Protein AF-A0A948I4Q1-F1 (afdb_monomer)

Nearest PDB structures (foldseek):
  7z19-assembly1_H  TM=9.719E-01  e=1.409E-06  Escherichia coli
  7z16-assembly1_D  TM=9.516E-01  e=1.718E-06  Escherichia coli
  7qh8-assembly1_A-2  TM=3.582E-0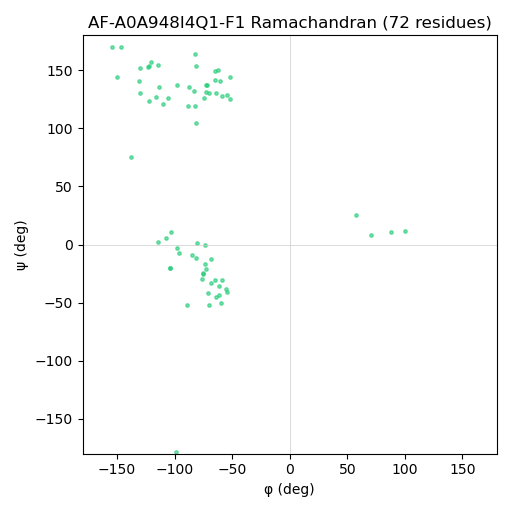1  e=4.407E+00  Mycobacterium tuberculosis H37Rv
  1px8-assembly1_A  TM=2.875E-01  e=7.995E+00  Thermoanaerobacterium saccharolyticum

Sequence (74 aa):
PPYTPVKSLDFDDHPFSIDRQPQTCALCGSGESFLDEIVTDDTGGRIFVCSDTDYCGERVEAGHKGADDEEKAA

pLDDT: mean 91.15, std 14.34, range [37.09, 98.31]

Structure (mmCIF, N/CA/C/O backbone):
data_AF-A0A948I4Q1-F1
#
_entry.id   AF-A0A948I4Q1-F1
#
loop_
_atom_site.group_PDB
_atom_site.id
_atom_site.type_symbol
_atom_site.label_atom_id
_atom_site.label_alt_id
_atom_site.label_comp_id
_atom_site.label_asym_id
_atom_site.label_entity_id
_atom_site.label_seq_id
_atom_site.pdbx_PDB_ins_code
_atom_site.Cartn_x
_atom_site.Cartn_y
_atom_site.Cartn_z
_atom_site.occupancy
_atom_site.B_iso_or_equiv
_atom_site.auth_seq_id
_atom_site.auth_comp_id
_atom_site.auth_asym_id
_atom_site.auth_atom_id
_atom_site.pdbx_PDB_model_num
ATOM 1 N N . PRO A 1 1 ? 14.984 7.009 -19.476 1.00 94.56 1 PRO A N 1
ATOM 2 C CA . PRO A 1 1 ? 14.030 7.795 -20.295 1.00 94.56 1 PRO A CA 1
ATOM 3 C C . PRO A 1 1 ? 12.654 7.112 -20.284 1.00 94.56 1 PRO A C 1
ATOM 5 O O . PRO A 1 1 ? 12.575 5.995 -19.771 1.00 94.56 1 PRO A O 1
ATOM 8 N N . PRO A 1 2 ? 11.590 7.706 -20.852 1.00 96.94 2 PRO A N 1
ATOM 9 C CA . PRO A 1 2 ? 10.376 6.947 -21.147 1.00 96.94 2 PRO A CA 1
ATOM 10 C C . PRO A 1 2 ? 10.709 5.678 -21.950 1.00 96.94 2 PRO A C 1
ATOM 12 O O . PRO A 1 2 ? 11.639 5.691 -22.760 1.00 96.94 2 PRO A O 1
ATOM 15 N N . TYR A 1 3 ? 9.984 4.585 -21.700 1.00 95.12 3 TYR A N 1
ATOM 16 C CA . TYR A 1 3 ? 10.157 3.289 -22.383 1.00 95.12 3 TYR A CA 1
ATOM 17 C C . TYR A 1 3 ? 11.563 2.671 -22.270 1.00 95.12 3 TYR A C 1
ATOM 19 O O . TYR A 1 3 ?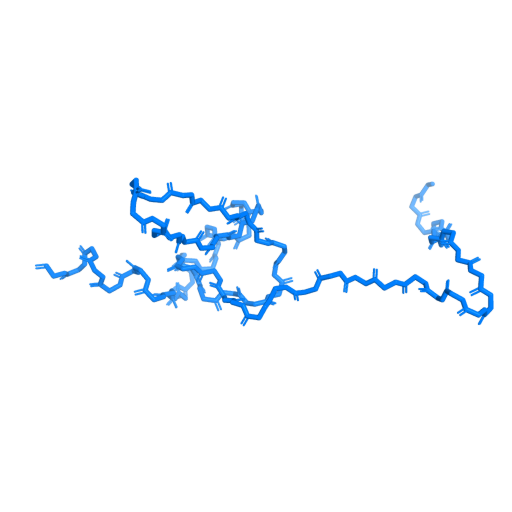 11.990 1.904 -23.130 1.00 95.12 3 TYR A O 1
ATOM 27 N N . THR A 1 4 ? 12.314 3.013 -21.222 1.00 97.25 4 THR A N 1
ATOM 28 C CA . THR A 1 4 ? 13.619 2.396 -20.946 1.00 97.25 4 THR A CA 1
ATOM 29 C C . THR A 1 4 ? 13.432 1.133 -20.105 1.00 97.25 4 THR A C 1
ATOM 31 O O . THR A 1 4 ? 12.690 1.191 -19.124 1.00 97.25 4 THR A O 1
ATOM 34 N N . PRO A 1 5 ? 14.106 0.017 -20.432 1.00 96.88 5 PRO A N 1
ATOM 35 C CA . PRO A 1 5 ? 14.082 -1.171 -19.589 1.00 96.88 5 PRO A CA 1
ATOM 36 C C . PRO A 1 5 ? 14.602 -0.861 -18.182 1.00 96.88 5 PRO A C 1
ATOM 38 O O . PRO A 1 5 ? 15.700 -0.324 -18.025 1.00 96.88 5 PRO A O 1
ATOM 41 N N . VAL A 1 6 ? 13.819 -1.223 -17.169 1.00 97.25 6 VAL A N 1
ATOM 42 C CA . VAL A 1 6 ? 14.208 -1.178 -15.757 1.00 97.25 6 VAL A CA 1
ATOM 43 C C . VAL A 1 6 ? 14.058 -2.588 -15.211 1.00 97.25 6 VAL A C 1
ATOM 45 O O . VAL A 1 6 ? 12.987 -3.182 -15.314 1.00 97.25 6 VAL A O 1
ATOM 48 N N . LYS A 1 7 ? 15.143 -3.128 -14.657 1.00 95.81 7 LYS A N 1
ATOM 49 C CA . LYS A 1 7 ? 15.158 -4.430 -13.994 1.00 95.81 7 LYS A CA 1
ATOM 50 C C . LYS A 1 7 ? 15.820 -4.261 -12.632 1.00 95.81 7 LYS A C 1
ATOM 52 O O . LYS A 1 7 ? 16.904 -3.682 -12.558 1.00 95.81 7 LYS A O 1
ATOM 57 N N . SER A 1 8 ? 15.175 -4.756 -11.580 1.00 96.69 8 SER A N 1
ATOM 58 C CA . SER A 1 8 ? 15.809 -4.898 -10.268 1.00 96.69 8 SER A CA 1
ATOM 59 C C . SER A 1 8 ? 16.994 -5.862 -10.356 1.00 96.69 8 SER A C 1
ATOM 61 O O . SER A 1 8 ? 16.996 -6.777 -11.181 1.00 96.69 8 SER A O 1
ATOM 63 N N . LEU A 1 9 ? 18.002 -5.653 -9.512 1.00 97.00 9 LEU A N 1
ATOM 64 C CA . LEU A 1 9 ? 19.100 -6.602 -9.357 1.00 97.00 9 LEU A CA 1
ATOM 65 C C . LEU A 1 9 ? 18.588 -7.862 -8.648 1.00 97.00 9 LEU A C 1
ATOM 67 O O . LEU A 1 9 ? 17.960 -7.761 -7.596 1.00 97.00 9 LEU A O 1
ATOM 71 N N . ASP A 1 10 ? 18.882 -9.024 -9.217 1.00 97.25 10 ASP A N 1
ATOM 72 C CA . ASP A 1 10 ? 18.582 -10.347 -8.676 1.00 97.25 10 ASP A CA 1
ATOM 73 C C . ASP A 1 10 ? 19.681 -11.351 -9.059 1.00 97.25 10 ASP A C 1
ATOM 75 O O . ASP A 1 10 ? 20.565 -11.047 -9.867 1.00 97.25 10 ASP A O 1
ATOM 79 N N . PHE A 1 11 ? 19.637 -12.538 -8.456 1.00 97.56 11 PHE A N 1
ATOM 80 C CA . PHE A 1 11 ? 20.471 -13.685 -8.825 1.00 97.56 11 PHE A CA 1
ATOM 81 C C . PHE A 1 11 ? 19.572 -14.856 -9.233 1.00 97.56 11 PHE A C 1
ATOM 83 O O . PHE A 1 11 ? 18.422 -14.928 -8.802 1.00 97.56 11 PHE A O 1
ATOM 90 N N . ASP A 1 12 ? 20.089 -15.795 -10.031 1.00 96.56 12 ASP A N 1
ATOM 91 C CA . ASP A 1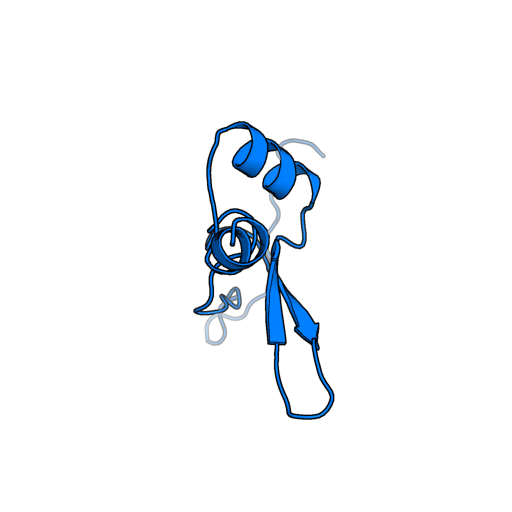 12 ? 19.304 -16.937 -10.532 1.00 96.56 12 ASP A CA 1
ATOM 92 C C . ASP A 1 12 ? 18.712 -17.803 -9.403 1.00 96.56 12 ASP A C 1
ATOM 94 O O . ASP A 1 12 ? 17.639 -18.385 -9.555 1.00 96.56 12 ASP A O 1
ATOM 98 N N . ASP A 1 13 ? 19.399 -17.878 -8.263 1.00 97.12 13 ASP A N 1
ATOM 99 C CA . ASP A 1 13 ? 18.979 -18.606 -7.065 1.00 97.12 13 ASP A CA 1
ATOM 100 C C . ASP A 1 13 ? 18.276 -17.719 -6.017 1.00 97.12 13 ASP A C 1
ATOM 102 O O . ASP A 1 13 ? 17.711 -18.241 -5.057 1.00 97.12 13 ASP A O 1
ATOM 106 N N . HIS A 1 14 ? 18.260 -16.395 -6.220 1.00 96.50 14 HIS A N 1
ATOM 107 C CA . HIS A 1 14 ? 17.630 -15.401 -5.343 1.00 96.50 14 HIS A CA 1
ATOM 108 C C . HIS A 1 14 ? 16.895 -14.348 -6.190 1.00 96.50 14 HIS A C 1
ATOM 110 O O . HIS A 1 14 ? 17.397 -13.228 -6.369 1.00 96.50 14 HIS A O 1
ATOM 116 N N . PRO A 1 15 ? 15.722 -14.703 -6.751 1.00 96.25 15 PRO A N 1
ATOM 117 C CA . PRO A 1 15 ? 14.941 -13.781 -7.560 1.00 96.25 15 PRO A CA 1
ATOM 118 C C . PRO A 1 15 ? 14.442 -12.608 -6.713 1.00 96.25 15 PRO A C 1
ATOM 120 O O . PRO A 1 15 ? 14.147 -12.758 -5.526 1.00 96.25 15 PRO A O 1
ATOM 123 N N . PHE A 1 16 ? 14.294 -11.439 -7.336 1.00 96.62 16 PHE A N 1
ATOM 124 C CA . PHE A 1 16 ? 13.674 -10.293 -6.677 1.00 96.62 16 PHE A CA 1
ATOM 125 C C . PHE A 1 16 ? 12.202 -10.594 -6.350 1.00 96.62 16 PHE A C 1
ATOM 127 O O . PHE A 1 16 ? 11.433 -10.996 -7.226 1.00 96.62 16 PHE A O 1
ATOM 134 N N . SER A 1 17 ? 11.798 -10.348 -5.106 1.00 93.81 17 SER A N 1
ATOM 135 C CA . SER A 1 17 ? 10.414 -10.456 -4.643 1.00 93.81 17 SER A CA 1
ATOM 136 C C . SER A 1 17 ? 9.938 -9.139 -4.042 1.00 93.81 17 SER A C 1
ATOM 138 O O . SER A 1 17 ? 10.725 -8.358 -3.513 1.00 93.81 17 SER A O 1
ATOM 140 N N . ILE A 1 18 ? 8.630 -8.909 -4.111 1.00 91.81 18 ILE A N 1
ATOM 141 C CA . ILE A 1 18 ? 7.970 -7.822 -3.389 1.00 91.81 18 ILE A CA 1
ATOM 142 C C . ILE A 1 18 ? 7.357 -8.373 -2.107 1.00 91.81 18 ILE A C 1
ATOM 144 O O . ILE A 1 18 ? 6.719 -9.427 -2.130 1.00 91.81 18 ILE A O 1
ATOM 148 N N . ASP A 1 19 ? 7.510 -7.642 -1.010 1.00 83.56 19 ASP A N 1
ATOM 149 C CA . ASP A 1 19 ? 6.829 -7.975 0.234 1.00 83.56 19 ASP A CA 1
ATOM 150 C C . ASP A 1 19 ? 5.405 -7.426 0.187 1.00 83.56 19 ASP A C 1
ATOM 152 O O . ASP A 1 19 ? 5.185 -6.221 0.050 1.00 83.56 19 ASP A O 1
ATOM 156 N N . ARG A 1 20 ? 4.426 -8.330 0.278 1.00 85.62 20 ARG A N 1
ATOM 157 C CA . ARG A 1 20 ? 3.014 -7.975 0.432 1.00 85.62 20 ARG A CA 1
ATOM 158 C C . ARG A 1 20 ? 2.576 -8.254 1.860 1.00 85.62 20 ARG A C 1
ATOM 160 O O . ARG A 1 20 ? 2.721 -9.370 2.357 1.00 85.62 20 ARG A O 1
ATOM 167 N N . GLN A 1 21 ? 2.012 -7.239 2.499 1.00 88.25 21 GLN A N 1
ATOM 168 C CA . GLN A 1 21 ? 1.338 -7.388 3.782 1.00 88.25 21 GLN A CA 1
ATOM 169 C C . GLN A 1 21 ? -0.003 -8.122 3.573 1.00 88.25 21 GLN A C 1
ATOM 171 O O . GLN A 1 21 ? -0.698 -7.834 2.599 1.00 88.25 21 GLN A O 1
ATOM 176 N N . PRO A 1 22 ? -0.384 -9.081 4.439 1.00 92.12 22 PRO A N 1
ATOM 177 C CA . PRO A 1 22 ? -1.674 -9.776 4.339 1.00 92.12 22 PRO A CA 1
ATOM 178 C C . PRO A 1 22 ? -2.902 -8.896 4.646 1.00 92.12 22 PRO A C 1
ATOM 180 O O . PRO A 1 22 ? -4.033 -9.320 4.417 1.00 92.12 22 PRO A O 1
ATOM 183 N N . GLN A 1 23 ? -2.697 -7.704 5.201 1.00 95.19 23 GLN A N 1
ATOM 184 C CA . GLN A 1 23 ? -3.721 -6.740 5.581 1.00 95.19 23 GLN A CA 1
ATOM 185 C C . GLN A 1 23 ? -4.175 -5.911 4.377 1.00 95.19 23 GLN A C 1
ATOM 187 O O . GLN A 1 23 ? -3.507 -5.832 3.350 1.00 95.19 23 GLN A O 1
ATOM 192 N N . THR A 1 24 ? -5.310 -5.241 4.532 1.00 97.00 24 THR A N 1
ATOM 193 C CA . THR A 1 24 ? -5.812 -4.243 3.584 1.00 97.00 24 THR A CA 1
ATOM 194 C C . THR A 1 24 ? -5.833 -2.873 4.240 1.00 97.00 24 THR A C 1
ATOM 196 O O . THR A 1 24 ? -5.983 -2.777 5.457 1.00 97.00 24 THR A O 1
ATOM 199 N N . CYS A 1 25 ? -5.750 -1.816 3.434 1.00 97.19 25 CYS A N 1
ATOM 200 C CA . CYS A 1 25 ? -5.903 -0.445 3.896 1.00 97.19 25 CYS A CA 1
ATOM 201 C C . CYS A 1 25 ? -7.194 -0.283 4.704 1.00 97.19 25 C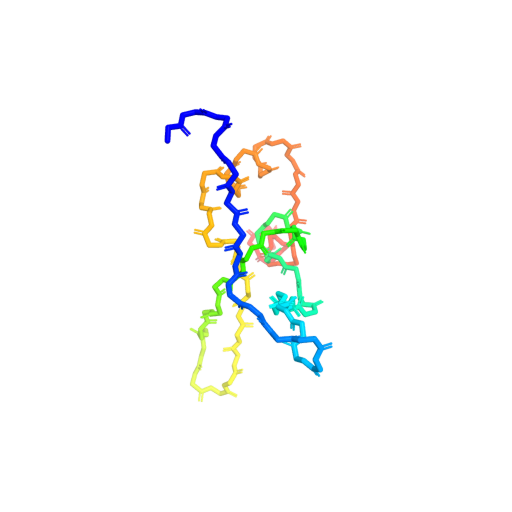YS A C 1
ATOM 203 O O . CYS A 1 25 ? -8.287 -0.578 4.220 1.00 97.19 25 CYS A O 1
ATOM 205 N N . ALA A 1 26 ? -7.069 0.227 5.919 1.00 97.00 26 ALA A N 1
ATOM 206 C CA . ALA A 1 26 ? -8.174 0.360 6.844 1.00 97.00 26 ALA A CA 1
ATOM 207 C C . ALA A 1 26 ? -9.145 1.491 6.467 1.00 97.00 26 ALA A C 1
ATOM 209 O O . ALA A 1 26 ? -10.292 1.469 6.899 1.00 97.00 26 ALA A O 1
ATOM 210 N N . LEU A 1 27 ? -8.724 2.418 5.595 1.00 96.75 27 LEU A N 1
ATOM 211 C CA . LEU A 1 27 ? -9.562 3.508 5.081 1.00 96.75 27 LEU A CA 1
ATOM 212 C C . LEU A 1 27 ? -10.329 3.113 3.815 1.00 96.75 27 LEU A C 1
ATOM 214 O O . LEU A 1 27 ? -11.539 3.260 3.756 1.00 96.75 27 LEU A O 1
ATOM 218 N N . CYS A 1 28 ? -9.641 2.584 2.797 1.00 97.69 28 CYS A N 1
ATOM 219 C CA . CYS A 1 28 ? -10.233 2.340 1.470 1.00 97.69 28 CYS A CA 1
ATOM 220 C C . CYS A 1 28 ? -10.325 0.852 1.078 1.00 97.69 28 CYS A C 1
ATOM 222 O O . CYS A 1 28 ? -10.684 0.519 -0.058 1.00 97.69 28 CYS A O 1
ATOM 224 N N . GLY A 1 29 ? -9.915 -0.057 1.966 1.00 97.25 29 GLY A N 1
ATOM 225 C CA . GLY A 1 29 ? -9.970 -1.507 1.761 1.00 97.25 29 GLY A CA 1
ATOM 226 C C . GLY A 1 29 ? -8.986 -2.068 0.726 1.00 97.25 29 GLY A C 1
ATOM 227 O O . GLY A 1 29 ? -9.096 -3.235 0.365 1.00 97.25 29 GLY A O 1
ATOM 228 N N . SER A 1 30 ? -8.045 -1.276 0.193 1.00 96.88 30 SER A N 1
ATOM 229 C CA . SER A 1 30 ? -7.102 -1.762 -0.831 1.00 96.88 30 SER A CA 1
ATOM 230 C C . SER A 1 30 ? -6.046 -2.711 -0.257 1.00 96.88 30 SER A C 1
ATOM 232 O O . SER A 1 30 ? -5.382 -2.371 0.718 1.00 96.88 30 SER A O 1
ATOM 234 N N . GLY A 1 31 ? -5.848 -3.863 -0.902 1.00 95.44 31 GLY A N 1
ATOM 235 C CA . GLY A 1 31 ? -4.700 -4.762 -0.694 1.00 95.44 31 GLY A CA 1
ATOM 236 C C . GLY A 1 31 ? -3.645 -4.679 -1.807 1.00 95.44 31 GLY A C 1
ATOM 237 O O . GLY A 1 31 ? -2.768 -5.535 -1.892 1.00 95.44 31 GLY A O 1
ATOM 238 N N . GLU A 1 32 ? -3.755 -3.687 -2.698 1.00 93.62 32 GLU A N 1
ATOM 239 C CA . GLU A 1 32 ? -2.877 -3.548 -3.872 1.00 93.62 32 GLU A CA 1
ATOM 240 C C . GLU A 1 32 ? -1.813 -2.456 -3.716 1.00 93.62 32 GLU A C 1
ATOM 242 O O . GLU A 1 32 ? -0.804 -2.472 -4.418 1.00 93.62 32 GLU A O 1
ATOM 247 N N . SER A 1 33 ? -2.028 -1.511 -2.801 1.00 94.50 33 SER A N 1
ATOM 248 C CA . SER A 1 33 ? -1.031 -0.501 -2.444 1.00 94.50 33 SER A CA 1
ATOM 249 C C . SER A 1 33 ? -0.025 -1.072 -1.446 1.00 94.50 33 SER A C 1
ATOM 251 O O . SER A 1 33 ? -0.375 -1.917 -0.625 1.00 94.50 33 SER A O 1
ATOM 253 N N . PHE A 1 34 ? 1.193 -0.527 -1.433 1.00 95.75 34 PHE A N 1
ATOM 254 C CA . PHE A 1 34 ? 2.042 -0.614 -0.242 1.00 95.75 34 PHE A CA 1
ATOM 255 C C . PHE A 1 34 ? 1.338 0.067 0.937 1.00 95.75 34 PHE A C 1
ATOM 257 O O . PHE A 1 34 ? 0.676 1.098 0.737 1.00 95.75 34 PHE A O 1
ATOM 264 N N . LEU A 1 35 ? 1.444 -0.521 2.133 1.00 96.75 35 LEU A N 1
ATOM 265 C CA . LEU A 1 35 ? 0.769 -0.019 3.325 1.00 96.75 35 LEU A CA 1
ATOM 266 C C . LEU A 1 35 ? 1.773 0.484 4.359 1.00 96.75 35 LEU A C 1
ATOM 268 O O . LEU A 1 35 ? 2.756 -0.185 4.679 1.00 96.75 35 LEU A O 1
ATOM 272 N N . ASP A 1 36 ? 1.462 1.640 4.927 1.00 95.81 36 ASP A N 1
ATOM 273 C CA . ASP A 1 36 ? 2.112 2.143 6.123 1.00 95.81 36 ASP A CA 1
ATOM 274 C C . ASP A 1 36 ? 1.443 1.516 7.351 1.00 95.81 36 ASP A C 1
ATOM 276 O O . ASP A 1 36 ? 0.214 1.493 7.470 1.00 95.81 36 ASP A O 1
ATOM 280 N N . GLU A 1 37 ? 2.258 1.002 8.271 1.00 95.88 37 GLU A N 1
ATOM 281 C CA . GLU A 1 37 ? 1.812 0.527 9.580 1.00 95.88 37 GLU A CA 1
ATOM 282 C C . GLU A 1 37 ? 1.826 1.694 10.574 1.00 95.88 37 GLU A C 1
ATOM 284 O O . GLU A 1 37 ? 2.876 2.277 10.852 1.00 95.88 37 GLU A O 1
ATOM 289 N N . ILE A 1 38 ? 0.662 2.027 11.128 1.00 95.25 38 ILE A N 1
ATOM 290 C CA . ILE A 1 38 ? 0.498 3.089 12.122 1.00 95.25 38 ILE A CA 1
ATOM 291 C C . ILE A 1 38 ? 0.179 2.443 13.468 1.00 95.25 38 ILE A C 1
ATOM 293 O O . ILE A 1 38 ? -0.827 1.750 13.606 1.00 95.25 38 ILE A O 1
ATOM 297 N N . VAL A 1 39 ? 1.019 2.698 14.471 1.00 95.31 39 VAL A N 1
ATOM 298 C CA . VAL A 1 39 ? 0.766 2.299 15.863 1.00 95.31 39 VAL A CA 1
ATOM 299 C C . VAL A 1 39 ? -0.299 3.219 16.457 1.00 95.31 39 VAL A C 1
ATOM 301 O O . VAL A 1 39 ? -0.148 4.441 16.416 1.00 95.31 39 VAL A O 1
ATOM 304 N N . THR A 1 40 ? -1.372 2.645 16.999 1.00 94.19 40 THR A N 1
ATOM 305 C CA . THR A 1 40 ? -2.540 3.404 17.482 1.00 94.19 40 THR A CA 1
ATOM 306 C C . THR A 1 40 ? -2.614 3.529 18.998 1.00 94.19 40 THR A C 1
ATOM 308 O O . THR A 1 40 ? -3.290 4.424 19.499 1.00 94.19 40 THR A O 1
ATOM 311 N N . ASP A 1 41 ? -1.925 2.657 19.733 1.00 93.06 41 ASP A N 1
ATOM 312 C CA . ASP A 1 41 ? -1.914 2.650 21.194 1.00 93.06 41 ASP A CA 1
ATOM 313 C C . ASP A 1 41 ? -0.637 2.014 21.770 1.00 93.06 41 ASP A C 1
ATOM 315 O O . ASP A 1 41 ? 0.149 1.379 21.066 1.00 93.06 41 ASP A O 1
ATOM 319 N N . ASP A 1 42 ? -0.458 2.157 23.085 1.00 95.50 42 ASP A N 1
ATOM 320 C CA . ASP A 1 42 ? 0.697 1.633 23.830 1.00 95.50 42 ASP A CA 1
ATOM 321 C C . ASP A 1 42 ? 0.579 0.135 24.179 1.00 95.50 42 ASP A C 1
ATOM 323 O O . ASP A 1 42 ? 1.449 -0.436 24.840 1.00 95.50 42 ASP A O 1
ATOM 32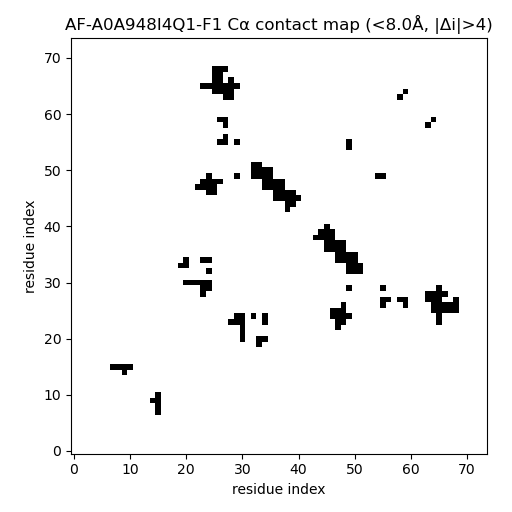7 N N . THR A 1 43 ? -0.505 -0.520 23.759 1.00 96.25 43 THR A N 1
ATOM 328 C CA . THR A 1 43 ? -0.801 -1.936 24.029 1.00 96.25 43 THR A CA 1
ATOM 329 C C . THR A 1 43 ? -0.643 -2.832 22.802 1.00 96.25 43 THR A C 1
ATOM 331 O O . THR A 1 43 ? -0.887 -4.036 22.882 1.00 96.25 43 THR A O 1
ATOM 334 N N . GLY A 1 44 ? -0.153 -2.275 21.692 1.00 92.62 44 GLY A N 1
ATOM 335 C CA . GLY A 1 44 ? 0.192 -3.009 20.476 1.00 92.62 44 GLY A CA 1
ATOM 336 C C . GLY A 1 44 ? -0.857 -2.954 19.366 1.00 92.62 44 GLY A C 1
ATOM 337 O O . GLY A 1 44 ? -0.732 -3.721 18.399 1.00 92.62 44 GLY A O 1
ATOM 338 N N . GLY A 1 45 ? -1.862 -2.082 19.485 1.00 94.69 45 GLY A N 1
ATOM 339 C CA . GLY A 1 45 ? -2.796 -1.780 18.406 1.00 94.69 45 GLY A CA 1
ATOM 340 C C . GLY A 1 45 ? -2.102 -1.116 17.221 1.00 94.69 45 GLY A C 1
ATOM 341 O O . GLY A 1 45 ? -1.159 -0.329 17.367 1.00 94.69 45 GLY A O 1
ATOM 342 N N . ARG A 1 46 ? -2.552 -1.499 16.027 1.00 94.75 46 ARG A N 1
ATOM 343 C CA . ARG A 1 46 ? -1.977 -1.072 14.756 1.00 94.75 46 ARG A CA 1
ATOM 344 C C . ARG A 1 46 ? -3.045 -1.044 13.676 1.00 94.75 46 ARG A C 1
ATOM 346 O O . ARG A 1 46 ? -3.884 -1.943 13.620 1.00 94.75 46 ARG A O 1
ATOM 353 N N . ILE A 1 47 ? -2.941 -0.072 12.785 1.00 94.94 47 ILE A N 1
ATOM 354 C CA . ILE A 1 47 ? -3.738 0.006 11.562 1.00 94.94 47 ILE A CA 1
ATOM 355 C C . ILE A 1 47 ? -2.799 0.059 10.363 1.00 94.94 47 ILE A C 1
ATOM 357 O O . ILE A 1 47 ? -1.656 0.505 10.471 1.00 94.94 47 ILE A O 1
ATOM 361 N N . PHE A 1 48 ? -3.280 -0.408 9.219 1.00 96.75 48 PHE A N 1
ATOM 362 C CA . PHE A 1 48 ? -2.526 -0.402 7.971 1.00 96.75 48 PHE A CA 1
ATOM 363 C C . PHE A 1 48 ? -3.253 0.493 6.987 1.00 96.75 48 PHE A C 1
ATOM 365 O O . PHE A 1 48 ? -4.443 0.301 6.759 1.00 96.75 48 PHE A O 1
ATOM 372 N N . VAL A 1 49 ? -2.572 1.469 6.400 1.00 97.06 49 VAL A N 1
ATOM 373 C CA . VAL A 1 49 ? -3.188 2.420 5.462 1.00 97.06 49 VAL A CA 1
ATOM 374 C C . VAL A 1 49 ? -2.359 2.523 4.195 1.00 97.06 49 VAL A C 1
ATOM 376 O O . VAL A 1 49 ? -1.158 2.298 4.231 1.00 97.06 49 VAL A O 1
ATOM 379 N N . CYS A 1 50 ? -2.981 2.839 3.060 1.00 97.50 50 CYS A N 1
ATOM 380 C CA . CYS A 1 50 ? -2.241 3.082 1.823 1.00 97.50 50 CYS A CA 1
ATOM 381 C C . CYS A 1 50 ? -1.173 4.161 2.043 1.00 97.50 50 CYS A C 1
ATOM 383 O O . CYS A 1 50 ? -1.500 5.249 2.511 1.00 97.50 50 CYS A O 1
ATOM 385 N N . SER A 1 51 ? 0.067 3.857 1.658 1.00 97.00 51 SER A N 1
ATOM 386 C CA . SER A 1 51 ? 1.171 4.823 1.685 1.00 97.00 51 SER A CA 1
ATOM 387 C C . SER A 1 51 ? 0.982 5.932 0.639 1.00 97.00 51 SER A C 1
ATOM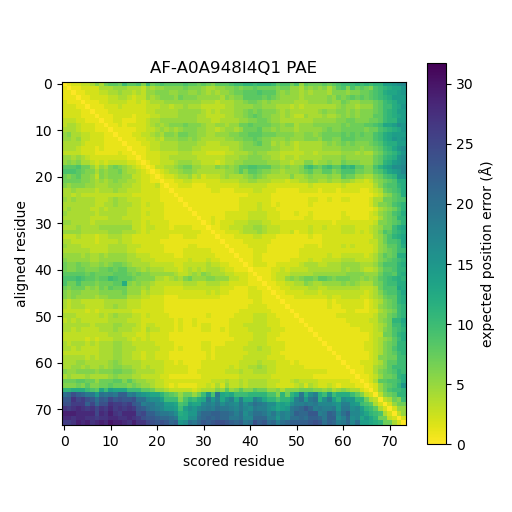 389 O O . SER A 1 51 ? 1.298 7.097 0.871 1.00 97.00 51 SER A O 1
ATOM 391 N N . ASP A 1 52 ? 0.379 5.589 -0.506 1.00 97.81 52 ASP A N 1
ATOM 392 C CA . ASP A 1 52 ? -0.098 6.568 -1.481 1.00 97.81 52 ASP A CA 1
ATOM 393 C C . ASP A 1 52 ? -1.468 7.116 -1.050 1.00 97.81 52 ASP A C 1
ATOM 395 O O . ASP A 1 52 ? -2.503 6.444 -1.151 1.00 97.81 52 ASP A O 1
ATOM 399 N N . THR A 1 53 ? -1.461 8.342 -0.533 1.00 97.50 53 THR A N 1
ATOM 400 C CA . THR A 1 53 ? -2.657 9.020 -0.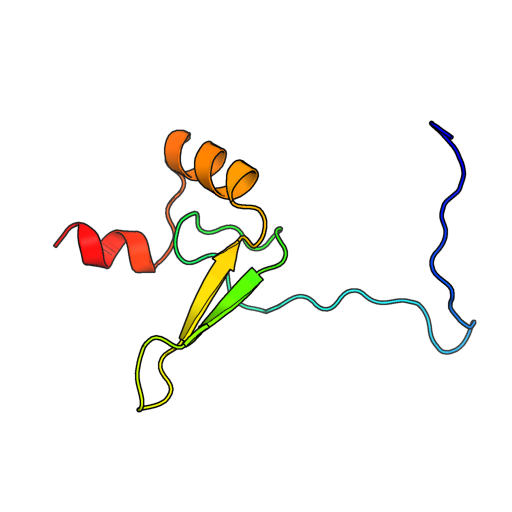030 1.00 97.50 53 THR A CA 1
ATOM 401 C C . THR A 1 53 ? -3.566 9.544 -1.139 1.00 97.50 53 THR A C 1
ATOM 403 O O . THR A 1 53 ? -4.771 9.635 -0.905 1.00 97.50 53 THR A O 1
ATOM 406 N N . ASP A 1 54 ? -3.035 9.825 -2.332 1.00 98.25 54 ASP A N 1
ATOM 407 C CA . ASP A 1 54 ? -3.814 10.276 -3.492 1.00 98.25 54 ASP A CA 1
ATOM 408 C C . ASP A 1 54 ? -4.667 9.117 -4.021 1.00 98.25 54 ASP A C 1
ATOM 410 O O . ASP A 1 54 ? -5.898 9.189 -4.027 1.00 98.25 54 ASP A O 1
ATOM 414 N N . TYR A 1 55 ? -4.027 7.969 -4.278 1.00 98.19 55 TYR A N 1
ATOM 415 C CA . TYR A 1 55 ? -4.712 6.720 -4.630 1.00 98.19 55 TYR A CA 1
ATOM 416 C C . TYR A 1 55 ? -5.766 6.314 -3.588 1.00 98.19 55 TYR A C 1
ATOM 418 O O . TYR A 1 55 ? -6.856 5.839 -3.923 1.00 98.19 55 TYR A O 1
ATOM 426 N N . CYS A 1 56 ? -5.446 6.474 -2.300 1.00 97.81 56 CYS A N 1
ATOM 427 C CA . CYS A 1 56 ? -6.381 6.175 -1.222 1.00 97.81 56 CYS A CA 1
ATOM 428 C C . CYS A 1 56 ? -7.603 7.104 -1.263 1.00 97.81 56 CYS A C 1
ATOM 430 O O . CYS A 1 56 ? -8.734 6.623 -1.159 1.00 97.81 56 CYS A O 1
ATOM 432 N N . GLY A 1 57 ? -7.374 8.407 -1.449 1.00 97.44 57 GLY A N 1
ATOM 433 C CA . GLY A 1 57 ? -8.410 9.434 -1.530 1.00 97.44 57 GLY A CA 1
ATOM 434 C C . GLY A 1 57 ? -9.394 9.183 -2.667 1.00 97.44 57 GLY A C 1
ATOM 435 O O . GLY A 1 57 ? -10.595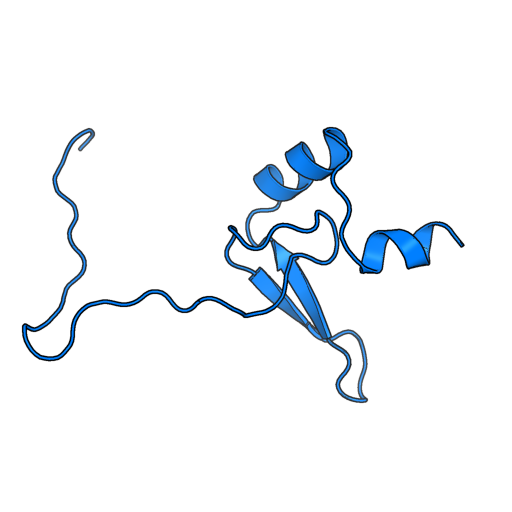 9.098 -2.413 1.00 97.44 57 GLY A O 1
ATOM 436 N N . GLU A 1 58 ? -8.900 8.944 -3.885 1.00 98.31 58 GLU A N 1
ATOM 437 C CA . GLU A 1 58 ? -9.746 8.643 -5.052 1.00 98.31 58 GLU A CA 1
ATOM 438 C C . GLU A 1 58 ? -10.674 7.443 -4.803 1.00 98.31 58 GLU A C 1
ATOM 440 O O . GLU A 1 58 ? -11.842 7.428 -5.198 1.00 98.31 58 GLU A O 1
ATOM 445 N N . ARG A 1 59 ? -10.172 6.417 -4.109 1.00 97.69 59 ARG A N 1
ATOM 446 C CA . ARG A 1 59 ? -10.960 5.223 -3.786 1.00 97.69 59 ARG A CA 1
ATOM 447 C C . ARG A 1 59 ? -12.035 5.493 -2.748 1.00 97.69 59 ARG A C 1
ATOM 449 O O . ARG A 1 59 ? -13.143 4.976 -2.895 1.00 97.69 59 ARG A O 1
ATOM 456 N N . VAL A 1 60 ? -11.715 6.271 -1.717 1.00 97.50 60 VAL A N 1
ATOM 457 C CA . VAL A 1 60 ? -12.698 6.697 -0.713 1.00 97.50 60 VAL A CA 1
ATOM 458 C C . VAL A 1 60 ? -13.795 7.533 -1.377 1.00 97.50 60 VAL A C 1
ATOM 460 O O . VAL A 1 60 ? -14.976 7.273 -1.149 1.00 97.50 60 VAL A O 1
ATOM 463 N N . GLU A 1 61 ? -13.439 8.464 -2.267 1.00 97.69 61 GLU A N 1
ATOM 464 C CA . GLU A 1 61 ? -14.405 9.256 -3.048 1.00 97.69 61 GLU A CA 1
ATOM 465 C C . GLU A 1 61 ? -15.289 8.384 -3.952 1.00 97.69 61 GLU A C 1
ATOM 467 O O . GLU A 1 61 ? -16.489 8.633 -4.087 1.00 97.69 61 GLU A O 1
ATOM 472 N N . ALA A 1 62 ? -14.728 7.310 -4.514 1.00 97.62 62 ALA A N 1
ATOM 473 C CA . ALA A 1 62 ? -15.469 6.299 -5.267 1.00 97.62 62 ALA A CA 1
ATOM 474 C C . ALA A 1 62 ? -16.324 5.359 -4.386 1.00 97.62 62 ALA A C 1
ATOM 476 O O . ALA A 1 62 ? -17.007 4.475 -4.906 1.00 97.62 62 ALA A O 1
ATOM 477 N N . GLY A 1 63 ? -16.313 5.541 -3.062 1.00 96.81 63 GLY A N 1
ATOM 478 C CA . GLY A 1 63 ? -17.138 4.801 -2.109 1.00 96.81 63 GLY A CA 1
ATOM 479 C C . GLY A 1 63 ? -16.530 3.491 -1.606 1.00 96.81 63 GLY A C 1
ATOM 480 O O . GLY A 1 63 ? -17.236 2.710 -0.965 1.00 96.81 63 GLY A O 1
ATOM 481 N N . HIS A 1 64 ? -15.249 3.225 -1.875 1.00 97.25 64 HIS A N 1
ATOM 482 C CA . HIS A 1 64 ? -14.547 2.111 -1.242 1.00 97.25 64 HIS A CA 1
ATOM 483 C C . HIS A 1 64 ? -14.283 2.412 0.232 1.00 97.25 64 HIS A C 1
ATOM 485 O O . HIS A 1 64 ? -13.842 3.506 0.569 1.00 97.25 64 HIS A O 1
ATOM 491 N N . LYS A 1 65 ? -14.492 1.410 1.089 1.00 95.25 65 LYS A N 1
ATOM 492 C CA . LYS A 1 65 ? -14.317 1.519 2.538 1.00 95.25 65 LYS A CA 1
ATOM 493 C C . LYS A 1 65 ? -13.485 0.364 3.071 1.00 95.25 65 LYS A C 1
ATOM 495 O O . LYS A 1 65 ? -13.619 -0.765 2.594 1.00 95.25 65 LYS A O 1
ATOM 500 N N . GLY A 1 66 ? -12.615 0.663 4.025 1.00 94.38 66 GLY A N 1
ATOM 501 C CA . GLY A 1 66 ? -11.889 -0.322 4.820 1.00 94.38 66 GLY A CA 1
ATOM 502 C C . GLY A 1 66 ? -12.549 -0.553 6.181 1.00 94.38 66 GLY A C 1
ATOM 503 O O . GLY A 1 66 ? -13.591 0.022 6.485 1.00 94.38 66 GLY A O 1
ATOM 504 N N . ALA A 1 67 ? -11.939 -1.419 6.991 1.00 86.12 67 ALA A N 1
ATOM 505 C CA . ALA A 1 67 ? -12.503 -1.858 8.268 1.00 86.12 67 ALA A CA 1
ATOM 506 C C . ALA A 1 67 ? -12.637 -0.736 9.320 1.00 86.12 67 ALA A C 1
ATOM 508 O O . ALA A 1 67 ? -13.574 -0.767 10.110 1.00 86.12 67 ALA A O 1
ATOM 509 N N . ASP A 1 68 ? -11.764 0.277 9.301 1.00 70.25 68 ASP A N 1
ATOM 510 C CA . ASP A 1 68 ? -11.786 1.365 10.296 1.00 70.25 68 ASP A CA 1
ATOM 511 C C . ASP A 1 68 ? -12.763 2.495 9.923 1.00 70.25 68 ASP A C 1
ATOM 513 O O . ASP A 1 68 ? -13.040 3.386 10.727 1.00 70.25 68 ASP A O 1
ATOM 517 N N . ASP A 1 69 ? -13.316 2.472 8.707 1.00 57.12 69 ASP A N 1
ATOM 518 C CA . ASP A 1 69 ? -14.310 3.450 8.249 1.00 57.12 69 ASP A CA 1
ATOM 519 C C . ASP A 1 69 ? -15.682 3.227 8.930 1.00 57.12 69 ASP A C 1
ATOM 521 O O . ASP A 1 69 ? -16.502 4.142 9.025 1.00 57.12 69 ASP A O 1
ATOM 525 N N . GLU A 1 70 ? -15.933 2.018 9.453 1.00 47.53 70 GLU A N 1
ATOM 526 C CA . GLU A 1 70 ? -17.156 1.683 10.196 1.00 47.53 70 GLU A CA 1
ATOM 527 C C . GLU A 1 70 ? -17.153 2.249 11.629 1.00 47.53 70 GLU A C 1
ATOM 529 O O . GLU A 1 70 ? -18.212 2.623 12.131 1.00 47.53 70 GLU A O 1
ATOM 534 N N . GLU A 1 71 ? -15.985 2.411 12.265 1.00 46.91 71 GLU A N 1
ATOM 535 C CA . GLU A 1 71 ? -15.877 2.923 13.644 1.00 46.91 71 GLU A CA 1
ATOM 536 C C . GLU A 1 71 ? -16.107 4.442 13.744 1.00 46.91 71 GLU A C 1
ATOM 538 O O . GLU A 1 71 ? -16.561 4.934 14.773 1.00 46.91 71 GLU A O 1
ATOM 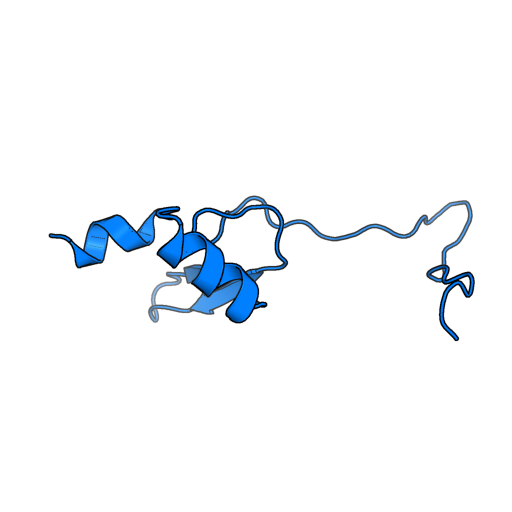543 N N . LYS A 1 72 ? -15.888 5.206 12.664 1.00 41.31 72 LYS A N 1
ATOM 544 C CA . LYS A 1 72 ? -16.226 6.646 12.615 1.00 41.31 72 LYS A CA 1
ATOM 545 C C . LYS A 1 72 ? -17.699 6.940 12.309 1.00 41.31 72 LYS A C 1
ATOM 547 O O . LYS A 1 72 ? -18.109 8.098 12.403 1.00 41.31 72 LYS A O 1
ATOM 552 N N . ALA A 1 73 ? -18.472 5.935 11.898 1.00 41.28 73 ALA A N 1
ATOM 553 C CA . ALA A 1 73 ? -19.883 6.079 11.538 1.00 41.28 73 ALA A CA 1
ATOM 554 C C . ALA A 1 73 ? -20.857 5.683 12.669 1.00 41.28 73 ALA A C 1
ATOM 556 O O . ALA A 1 73 ? -22.070 5.828 12.487 1.00 41.28 73 ALA A O 1
ATOM 557 N N . ALA A 1 74 ? -20.338 5.201 13.804 1.00 37.09 74 ALA A N 1
ATOM 558 C CA . ALA A 1 74 ? -21.072 4.865 15.028 1.00 37.09 74 ALA A CA 1
ATOM 559 C C . ALA A 1 74 ? -20.869 5.933 16.118 1.00 37.09 74 ALA A C 1
ATOM 561 O O . ALA A 1 74 ? -21.820 6.133 16.910 1.00 37.09 74 ALA A O 1
#

Mean predicted aligned error: 5.12 Å

Foldseek 3Di:
DPPDDDDDDADPVGDDDDDFDPAAAQAQRHSPAQWDWDQDDPVGDIGTHHPPVVVSVVSVVVVGHHNCVVVVVD

Solvent-accessible surface area (backbone atoms only — not comparable to full-atom values): 4753 Å² total; per-residue (Å²): 113,90,96,55,93,82,78,83,84,61,45,98,94,50,68,78,78,83,91,76,71,96,64,43,12,26,56,34,42,46,68,83,59,64,63,42,80,43,77,75,51,98,85,73,45,69,49,36,32,47,62,53,58,65,70,37,48,56,36,40,76,73,66,36,59,16,77,58,51,58,69,78,76,112

Secondary structure (DSSP, 8-state):
-TT-------BTTB-------SS--TTT--SSS-EEEEE-STTS-EEEEES-HHHHHHHHHTT---GGGTGGG-

Radius of gyration: 16.51 Å; Cα contacts (8 Å, |Δi|>4): 93; chains: 1; bounding box: 42×29×46 Å